Protein AF-A0A3A9VL64-F1 (afdb_monomer_lite)

Sequence (80 aa):
MIGCVPPGKRDPKRVMTKKEKSEMLNENGGKCEGCEKDITIDEAKGHHIKRHADGGPTTKENTAILCDGCHKEIHSKKKS

Radius of gyration: 12.91 Å; chains: 1; bounding box: 21×22×34 Å

pLDDT: mean 86.95, std 11.05, range [36.38, 94.5]

Foldseek 3Di:
DQAQDDPVLFAPDDDDDLVVLVVLCVVLVQAAPQPRDRDDSVQWDWDQCRHSSNRGYPDPVRTGTHGPVVNVVVVVVVPD

Structure (mmCIF, N/CA/C/O backbone):
data_AF-A0A3A9VL64-F1
#
_entry.id   AF-A0A3A9VL64-F1
#
loop_
_atom_site.group_PDB
_atom_site.id
_atom_site.type_symbol
_atom_site.label_atom_id
_atom_site.label_alt_id
_atom_site.label_comp_id
_atom_site.label_asym_id
_atom_site.label_entity_id
_atom_site.label_seq_id
_atom_site.pdbx_PDB_ins_code
_atom_site.Cartn_x
_atom_site.Cartn_y
_atom_site.Cartn_z
_atom_site.occupancy
_atom_site.B_iso_or_equiv
_atom_site.auth_seq_id
_atom_site.auth_comp_id
_atom_site.auth_asym_id
_atom_site.auth_atom_id
_atom_site.pdbx_PDB_model_num
ATOM 1 N N . MET A 1 1 ? -9.520 2.673 -19.211 1.00 51.44 1 MET A N 1
ATOM 2 C CA . MET A 1 1 ? -8.233 3.246 -19.662 1.00 51.44 1 MET A CA 1
ATOM 3 C C . MET A 1 1 ? -7.224 2.119 -19.795 1.00 51.44 1 MET A C 1
ATOM 5 O O . MET A 1 1 ? -7.059 1.363 -18.844 1.00 51.44 1 MET A O 1
ATOM 9 N N . ILE A 1 2 ? -6.612 1.978 -20.970 1.00 64.88 2 ILE A N 1
ATOM 10 C CA . ILE A 1 2 ? -5.489 1.060 -21.201 1.00 64.88 2 ILE A CA 1
ATOM 11 C C . ILE A 1 2 ? -4.253 1.731 -20.592 1.00 64.88 2 ILE A C 1
ATOM 13 O O . ILE A 1 2 ? -4.018 2.909 -20.842 1.00 64.88 2 ILE A O 1
ATOM 17 N N . GLY A 1 3 ? -3.532 1.029 -19.720 1.00 66.50 3 GLY A N 1
ATOM 18 C CA . GLY A 1 3 ? -2.305 1.561 -19.125 1.00 66.50 3 GLY A CA 1
ATOM 19 C C . GLY A 1 3 ? -1.201 1.717 -20.169 1.00 66.50 3 GLY A C 1
ATOM 20 O O . GLY A 1 3 ? -1.108 0.892 -21.077 1.00 66.50 3 GLY A O 1
ATOM 21 N N . CYS A 1 4 ? -0.363 2.745 -20.032 1.00 78.00 4 CYS A N 1
ATOM 22 C CA . CYS A 1 4 ? 0.672 3.059 -21.024 1.00 78.00 4 CYS A CA 1
ATOM 23 C C . CYS A 1 4 ? 1.790 2.006 -21.132 1.00 78.00 4 CYS A C 1
ATOM 25 O O . CYS A 1 4 ? 2.551 2.040 -22.096 1.00 78.00 4 CYS A O 1
ATOM 27 N N . VAL A 1 5 ? 1.906 1.066 -20.180 1.00 84.69 5 VAL A N 1
ATOM 28 C CA . VAL A 1 5 ? 2.913 -0.008 -20.237 1.00 84.69 5 VAL A CA 1
ATOM 29 C C . VAL A 1 5 ? 2.286 -1.409 -20.325 1.00 84.69 5 VAL A C 1
ATOM 31 O O . VAL A 1 5 ? 1.290 -1.707 -19.641 1.00 84.69 5 VAL A O 1
ATOM 34 N N . PRO A 1 6 ? 2.878 -2.313 -21.131 1.00 85.12 6 PRO A N 1
ATOM 35 C CA . PRO A 1 6 ? 2.420 -3.692 -21.233 1.00 85.12 6 PRO A CA 1
ATOM 36 C C . PRO A 1 6 ? 2.621 -4.438 -19.902 1.00 85.12 6 PRO A C 1
ATOM 38 O O . PRO A 1 6 ? 3.584 -4.150 -19.189 1.00 85.12 6 PRO A O 1
ATOM 41 N N . PRO A 1 7 ? 1.758 -5.416 -19.559 1.00 81.06 7 PRO A N 1
ATOM 42 C CA . PRO A 1 7 ? 1.804 -6.115 -18.271 1.00 81.06 7 PRO A CA 1
ATOM 43 C C . PRO A 1 7 ? 3.174 -6.695 -17.901 1.00 81.06 7 PRO A C 1
ATOM 45 O O . PRO A 1 7 ? 3.580 -6.567 -16.754 1.00 81.06 7 PRO A O 1
ATOM 48 N N . GLY A 1 8 ? 3.912 -7.252 -18.868 1.00 84.75 8 GLY A N 1
ATOM 49 C CA . GLY A 1 8 ? 5.238 -7.841 -18.635 1.00 84.75 8 GLY A CA 1
ATOM 50 C C . GLY A 1 8 ? 6.366 -6.839 -18.355 1.00 84.75 8 GLY A C 1
ATOM 51 O O . GLY A 1 8 ? 7.448 -7.254 -17.963 1.00 84.75 8 GLY A O 1
ATOM 52 N N . LYS A 1 9 ? 6.133 -5.533 -18.552 1.00 84.69 9 LYS A N 1
ATOM 53 C CA . LYS A 1 9 ? 7.085 -4.457 -18.210 1.00 84.69 9 LYS A CA 1
ATOM 54 C C . LYS A 1 9 ? 6.655 -3.649 -16.984 1.00 84.69 9 LYS A C 1
ATOM 56 O O . LYS A 1 9 ? 7.278 -2.638 -16.669 1.00 84.69 9 LYS A O 1
ATOM 61 N N . ARG A 1 10 ? 5.557 -4.036 -16.329 1.00 88.81 10 ARG A N 1
ATOM 62 C CA . ARG A 1 10 ? 5.122 -3.412 -15.075 1.00 88.81 10 ARG A CA 1
ATOM 63 C C . ARG A 1 10 ? 5.971 -3.931 -13.927 1.00 88.81 10 ARG A C 1
ATOM 65 O O . ARG A 1 10 ? 6.538 -5.016 -14.018 1.00 88.81 10 ARG A O 1
ATOM 72 N N . ASP A 1 11 ? 5.996 -3.172 -12.839 1.00 86.62 11 ASP A N 1
ATOM 73 C CA . ASP A 1 11 ? 6.573 -3.648 -11.588 1.00 86.62 11 ASP A CA 1
ATOM 74 C C . ASP A 1 11 ? 5.903 -4.985 -11.202 1.00 86.62 11 ASP A C 1
ATOM 76 O O . ASP A 1 11 ? 4.667 -5.045 -11.152 1.00 86.62 11 ASP A O 1
ATOM 80 N N . PRO A 1 12 ? 6.653 -6.082 -10.989 1.00 86.38 12 PRO A N 1
ATOM 81 C CA . PRO A 1 12 ? 6.062 -7.379 -10.650 1.00 86.38 12 PRO A CA 1
ATOM 82 C C . PRO A 1 12 ? 5.294 -7.318 -9.329 1.00 86.38 12 PRO A C 1
ATOM 84 O O . PRO A 1 12 ? 4.296 -8.016 -9.135 1.00 86.38 12 PRO A O 1
ATOM 87 N N . LYS A 1 13 ? 5.721 -6.430 -8.431 1.00 88.50 13 LYS A N 1
ATOM 88 C CA . LYS A 1 13 ? 4.988 -6.095 -7.223 1.00 88.50 13 LYS A CA 1
ATOM 89 C C . LYS A 1 13 ? 3.928 -5.054 -7.572 1.00 88.50 13 LYS A C 1
ATOM 91 O O . LYS A 1 13 ? 4.212 -4.013 -8.144 1.00 88.50 13 LYS A O 1
ATOM 96 N N . ARG A 1 14 ? 2.672 -5.330 -7.232 1.00 86.56 14 ARG A N 1
ATOM 97 C CA . ARG A 1 14 ? 1.582 -4.343 -7.347 1.00 86.56 14 ARG A CA 1
ATOM 98 C C . ARG A 1 14 ? 1.092 -3.858 -5.990 1.00 86.56 14 ARG A C 1
ATOM 100 O O . ARG A 1 14 ? 0.533 -2.776 -5.892 1.00 86.56 14 ARG A O 1
ATOM 107 N N . VAL A 1 15 ? 1.232 -4.675 -4.953 1.00 87.94 15 VAL A N 1
ATOM 108 C CA . VAL A 1 15 ? 0.657 -4.412 -3.632 1.00 87.94 15 VAL A CA 1
ATOM 109 C C . VAL A 1 15 ? 1.799 -4.254 -2.637 1.00 87.94 15 VAL A C 1
ATOM 111 O O . VAL A 1 15 ? 2.669 -5.121 -2.551 1.00 87.94 15 VAL A O 1
ATOM 114 N N . MET A 1 16 ? 1.803 -3.146 -1.893 1.00 85.75 16 MET A N 1
ATOM 115 C CA . MET A 1 16 ? 2.698 -2.994 -0.745 1.00 85.75 16 MET A CA 1
ATOM 116 C C . MET A 1 16 ? 2.344 -4.017 0.327 1.00 85.75 16 MET A C 1
ATOM 118 O O . MET A 1 16 ? 1.167 -4.285 0.586 1.00 85.75 16 MET A O 1
ATOM 122 N N . THR A 1 17 ? 3.365 -4.573 0.966 1.00 89.94 17 THR A N 1
ATOM 123 C CA . THR A 1 17 ? 3.174 -5.490 2.087 1.00 89.94 17 THR A CA 1
ATOM 124 C C . THR A 1 17 ? 2.522 -4.769 3.269 1.00 89.94 17 THR A C 1
ATOM 126 O O . THR A 1 17 ? 2.583 -3.543 3.389 1.00 89.94 17 THR A O 1
ATOM 129 N N . LYS A 1 18 ? 1.899 -5.532 4.176 1.00 88.62 18 LYS A N 1
ATOM 130 C CA . LYS A 1 18 ? 1.296 -4.965 5.394 1.00 88.62 18 LYS A CA 1
ATOM 131 C C . LYS A 1 18 ? 2.334 -4.214 6.239 1.00 88.62 18 LYS A C 1
ATOM 133 O O . LYS A 1 18 ? 2.015 -3.156 6.768 1.00 88.62 18 LYS A O 1
ATOM 138 N N . LYS A 1 19 ? 3.575 -4.720 6.287 1.00 90.19 19 LYS A N 1
ATOM 139 C CA . LYS A 1 19 ? 4.698 -4.080 6.985 1.00 90.19 19 LYS A CA 1
ATOM 140 C C . LYS A 1 19 ? 5.014 -2.702 6.399 1.00 90.19 19 LYS A C 1
ATOM 142 O O . LYS A 1 19 ? 4.979 -1.722 7.132 1.00 90.19 19 LYS A O 1
ATOM 147 N N . GLU A 1 20 ? 5.209 -2.608 5.085 1.00 90.75 20 GLU A N 1
ATOM 148 C CA . GLU A 1 20 ? 5.522 -1.323 4.446 1.00 90.75 20 GLU A CA 1
ATOM 149 C C . GLU A 1 20 ? 4.397 -0.299 4.636 1.00 90.75 20 GLU A C 1
ATOM 151 O O . GLU A 1 20 ? 4.665 0.864 4.916 1.00 90.75 20 GLU A O 1
ATOM 156 N N . LYS A 1 21 ? 3.131 -0.731 4.546 1.00 90.44 21 LYS A N 1
ATOM 157 C CA . LYS A 1 21 ? 1.992 0.146 4.846 1.00 90.44 21 LYS A CA 1
ATOM 158 C C . LYS A 1 21 ? 1.993 0.625 6.294 1.00 90.44 21 LYS A C 1
ATOM 160 O O . LYS A 1 21 ? 1.660 1.777 6.535 1.00 90.44 21 LYS A O 1
ATOM 165 N N . SER A 1 22 ? 2.333 -0.246 7.247 1.00 91.44 22 SER A N 1
ATOM 166 C CA . SER A 1 22 ? 2.386 0.130 8.664 1.00 91.44 22 SER A CA 1
ATOM 167 C C . SER A 1 22 ? 3.522 1.095 8.956 1.00 91.44 22 SER A C 1
ATOM 169 O O . SER A 1 22 ? 3.328 2.019 9.734 1.00 91.44 22 SER A O 1
ATOM 171 N N . GLU A 1 23 ? 4.666 0.929 8.288 1.00 92.75 23 GLU A N 1
ATOM 172 C CA . GLU A 1 23 ? 5.777 1.872 8.380 1.00 92.75 23 GLU A CA 1
ATOM 173 C C . GLU A 1 23 ? 5.355 3.239 7.846 1.00 92.75 23 GLU A C 1
ATOM 175 O O . GLU A 1 23 ? 5.447 4.207 8.584 1.00 92.75 23 GLU A O 1
ATOM 180 N N . MET A 1 24 ? 4.774 3.307 6.643 1.00 91.12 24 MET A N 1
ATOM 181 C CA . MET A 1 24 ? 4.303 4.574 6.069 1.00 91.12 24 MET A CA 1
ATOM 182 C C . MET A 1 24 ? 3.211 5.241 6.905 1.00 91.12 24 MET A C 1
ATOM 184 O O . MET A 1 24 ? 3.221 6.452 7.089 1.00 91.12 24 MET A O 1
ATOM 188 N N . LEU A 1 25 ? 2.266 4.456 7.426 1.00 92.00 25 LEU A N 1
ATOM 189 C CA . LEU A 1 25 ? 1.212 4.976 8.286 1.00 92.00 25 LEU A CA 1
ATOM 190 C C . LEU A 1 25 ? 1.798 5.553 9.580 1.00 92.00 25 LEU A C 1
ATOM 192 O O . LEU A 1 25 ? 1.383 6.625 10.004 1.00 92.00 25 LEU A O 1
ATOM 196 N N . ASN A 1 26 ? 2.771 4.872 10.188 1.00 91.88 26 ASN A N 1
ATOM 197 C CA . ASN A 1 26 ? 3.451 5.348 11.390 1.00 91.88 26 ASN A CA 1
ATOM 198 C C . ASN A 1 26 ? 4.335 6.576 11.108 1.00 91.88 26 ASN A C 1
ATOM 200 O O . ASN A 1 26 ? 4.336 7.518 11.894 1.00 91.88 26 ASN A O 1
ATOM 204 N N . GLU A 1 27 ? 5.034 6.594 9.969 1.00 90.88 27 GLU A N 1
ATOM 205 C CA . GLU A 1 27 ? 5.795 7.749 9.470 1.00 90.88 27 GLU A CA 1
ATOM 206 C C . GLU A 1 27 ? 4.880 8.969 9.270 1.00 90.88 27 GLU A C 1
ATOM 208 O O . GLU A 1 27 ? 5.277 10.089 9.580 1.00 90.88 27 GLU A O 1
ATOM 213 N N . ASN A 1 28 ? 3.630 8.748 8.851 1.00 86.94 28 ASN A N 1
ATOM 214 C CA . ASN A 1 28 ? 2.611 9.788 8.700 1.00 86.94 28 ASN A CA 1
ATOM 215 C C . ASN A 1 28 ? 1.807 10.070 9.989 1.00 86.94 28 ASN A C 1
ATOM 217 O O . ASN A 1 28 ? 0.715 10.638 9.946 1.00 86.94 28 ASN A O 1
ATOM 221 N N . GLY A 1 29 ? 2.298 9.619 11.149 1.00 91.06 29 GLY A N 1
ATOM 222 C CA . GLY A 1 29 ? 1.671 9.868 12.449 1.00 91.06 29 GLY A CA 1
ATOM 223 C C . GLY A 1 29 ? 0.315 9.185 12.652 1.00 91.06 29 GLY A C 1
ATOM 224 O O . GLY A 1 29 ? -0.479 9.652 13.461 1.00 91.06 29 GLY A O 1
ATOM 225 N N . GLY A 1 30 ? 0.027 8.110 11.914 1.00 91.94 30 GLY A N 1
ATOM 226 C CA . GLY A 1 30 ? -1.240 7.379 11.986 1.00 91.94 30 GLY A CA 1
ATOM 227 C C . GLY A 1 30 ? -2.376 8.005 11.177 1.00 91.94 30 GLY A C 1
ATOM 228 O O . GLY A 1 30 ? -3.528 7.615 11.354 1.00 91.94 30 GLY A O 1
ATOM 229 N N . LYS A 1 31 ? -2.078 8.967 10.296 1.00 94.25 31 LYS A N 1
ATOM 230 C CA . LYS A 1 31 ? -3.091 9.782 9.614 1.00 94.25 31 LYS A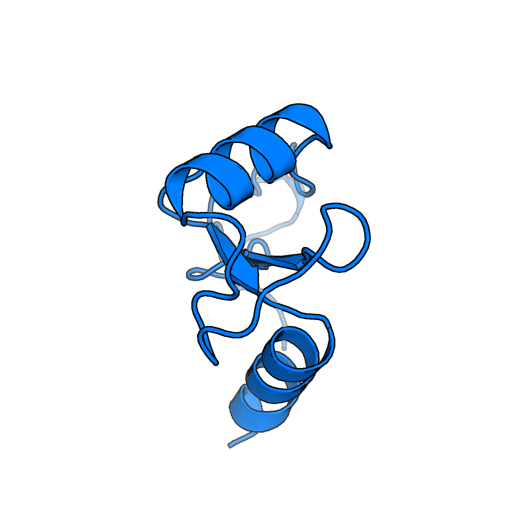 CA 1
ATOM 231 C C . LYS A 1 31 ? -3.178 9.505 8.117 1.00 94.25 31 LYS A C 1
ATOM 233 O O . LYS A 1 31 ? -2.242 9.024 7.485 1.00 94.25 31 LYS A O 1
ATOM 238 N N . CYS A 1 32 ? -4.331 9.816 7.535 1.00 93.69 32 CYS A N 1
ATOM 239 C CA . CYS A 1 32 ? -4.555 9.811 6.092 1.00 93.69 32 CYS A CA 1
ATOM 240 C C . CYS A 1 32 ? -3.862 11.012 5.430 1.00 93.69 32 CYS A C 1
ATOM 242 O O . CYS A 1 32 ? -4.137 12.145 5.809 1.00 93.69 32 CYS A O 1
ATOM 244 N N . GLU A 1 33 ? -3.073 10.810 4.373 1.00 91.00 33 GLU A N 1
ATOM 245 C CA . GLU A 1 33 ? -2.432 11.923 3.640 1.00 91.00 33 GLU A CA 1
ATOM 246 C C . GLU A 1 33 ? -3.425 12.818 2.871 1.00 91.00 33 GLU A C 1
ATOM 248 O O . GLU A 1 33 ? -3.089 13.928 2.476 1.00 91.00 33 GLU A O 1
ATOM 253 N N . GLY A 1 34 ? -4.655 12.347 2.636 1.00 89.75 34 GLY A N 1
ATOM 254 C CA . GLY A 1 34 ? -5.668 13.089 1.877 1.00 89.75 34 GLY A CA 1
ATOM 255 C C . GLY A 1 34 ? -6.655 13.892 2.726 1.00 89.75 34 GLY A C 1
ATOM 256 O O . GLY A 1 34 ? -7.226 14.859 2.231 1.00 89.75 34 GLY A O 1
ATOM 257 N N . CYS A 1 35 ? -6.904 13.479 3.971 1.00 92.69 35 CYS A N 1
ATOM 258 C CA . CYS A 1 35 ? -7.884 14.133 4.850 1.00 92.69 35 CYS A CA 1
ATOM 259 C C . CYS A 1 35 ? -7.444 14.258 6.311 1.00 92.69 35 CYS A C 1
ATOM 261 O O . CYS A 1 35 ? -8.255 14.656 7.142 1.00 92.69 35 CYS A O 1
ATOM 263 N N . GLU A 1 36 ? -6.207 13.864 6.628 1.00 92.44 36 GLU A N 1
ATOM 264 C CA . GLU A 1 36 ? -5.548 14.028 7.932 1.00 92.44 36 GLU A CA 1
ATOM 265 C C . GLU A 1 36 ? -6.242 13.343 9.121 1.00 92.44 36 GLU A C 1
ATOM 267 O O . GLU A 1 36 ? -5.843 13.520 10.270 1.00 92.44 36 GLU A O 1
ATOM 272 N N . LYS A 1 37 ? -7.258 12.515 8.858 1.00 92.88 37 LYS A N 1
ATOM 273 C CA . LYS A 1 37 ? -7.929 11.701 9.876 1.00 92.88 37 LYS A CA 1
ATOM 274 C C . LYS A 1 37 ? -7.046 10.544 10.311 1.00 92.88 37 LYS A C 1
ATOM 276 O O . LYS A 1 37 ? -6.410 9.914 9.464 1.00 92.88 37 LYS A O 1
ATOM 281 N N . ASP A 1 38 ? -7.086 10.233 11.599 1.00 94.38 38 ASP A N 1
ATOM 282 C CA . ASP A 1 38 ? -6.490 9.024 12.152 1.00 94.38 38 ASP A CA 1
ATOM 283 C C . ASP A 1 38 ? -7.142 7.787 11.525 1.00 94.38 38 ASP A C 1
ATOM 285 O O . ASP A 1 38 ? -8.369 7.667 11.481 1.00 94.38 38 ASP A O 1
ATOM 289 N N . ILE A 1 39 ? -6.314 6.888 10.999 1.00 94.50 39 ILE A N 1
ATOM 290 C CA . ILE A 1 39 ? -6.753 5.650 10.360 1.00 94.50 39 ILE A CA 1
ATOM 291 C C . ILE A 1 39 ? -5.932 4.473 10.851 1.00 94.50 39 ILE A C 1
ATOM 293 O O . ILE A 1 39 ? -4.745 4.579 11.154 1.00 94.50 39 ILE A O 1
ATOM 297 N N . THR A 1 40 ? -6.568 3.310 10.883 1.00 92.44 40 THR A N 1
ATOM 298 C CA . THR A 1 40 ? -5.885 2.061 11.215 1.00 92.44 40 THR A CA 1
ATOM 299 C C . THR A 1 40 ? -5.169 1.466 10.000 1.00 92.44 40 THR A C 1
ATOM 301 O O . THR A 1 40 ? -5.455 1.788 8.845 1.00 92.44 40 THR A O 1
ATOM 304 N N . ILE A 1 41 ? -4.247 0.530 10.243 1.00 90.00 41 ILE A N 1
ATOM 305 C CA . ILE A 1 41 ? -3.537 -0.189 9.173 1.00 90.00 41 ILE A CA 1
ATOM 306 C C . ILE A 1 41 ? -4.480 -0.955 8.228 1.00 90.00 41 ILE A C 1
ATOM 308 O O . ILE A 1 41 ? -4.159 -1.155 7.056 1.00 90.00 41 ILE A O 1
ATOM 312 N N . ASP A 1 42 ? -5.645 -1.380 8.717 1.00 89.44 42 ASP A N 1
ATOM 313 C CA . ASP A 1 42 ? -6.645 -2.095 7.921 1.00 89.44 42 ASP A CA 1
ATOM 314 C C . ASP A 1 42 ? -7.470 -1.136 7.032 1.00 89.44 42 ASP A C 1
ATOM 316 O O . ASP A 1 42 ? -7.882 -1.495 5.917 1.00 89.44 42 ASP A O 1
ATOM 320 N N . GLU A 1 43 ? -7.617 0.120 7.463 1.00 90.56 43 GLU A N 1
ATOM 321 C CA . GLU A 1 43 ? -8.213 1.214 6.686 1.00 90.56 43 GLU A CA 1
ATOM 322 C C . GLU A 1 43 ? -7.232 1.853 5.695 1.00 90.56 43 GLU A C 1
ATOM 324 O O . GLU A 1 43 ? -7.657 2.370 4.659 1.00 90.56 43 GLU A O 1
ATOM 329 N N . ALA A 1 44 ? -5.929 1.766 5.965 1.00 91.44 44 ALA A N 1
ATOM 330 C CA . ALA A 1 44 ? -4.870 2.296 5.118 1.00 91.44 44 ALA A CA 1
ATOM 331 C C . ALA A 1 44 ? -4.802 1.597 3.741 1.00 91.44 44 ALA A C 1
ATOM 333 O O . ALA A 1 44 ? -4.414 0.428 3.571 1.00 91.44 44 ALA A O 1
ATOM 334 N N . LYS A 1 45 ? -5.144 2.351 2.695 1.00 92.19 45 LYS A N 1
ATOM 335 C CA . LYS A 1 45 ? -5.026 1.964 1.286 1.00 92.19 45 LYS A CA 1
ATOM 336 C C . LYS A 1 45 ? -3.848 2.696 0.652 1.00 92.19 45 LYS A C 1
ATOM 338 O O . LYS A 1 45 ? -3.775 3.916 0.685 1.00 92.19 45 LYS A O 1
ATOM 343 N N . GLY A 1 46 ? -2.950 1.931 0.032 1.00 91.44 46 GLY A N 1
ATOM 344 C CA . GLY A 1 46 ? -1.879 2.491 -0.787 1.00 91.44 46 GLY A CA 1
ATOM 345 C C . GLY A 1 46 ? -2.422 2.905 -2.152 1.00 91.44 46 GLY A C 1
ATOM 346 O O . GLY A 1 46 ? -2.931 2.058 -2.889 1.00 91.44 46 GLY A O 1
ATOM 347 N N . HIS A 1 47 ? -2.318 4.188 -2.475 1.00 92.50 47 HIS A N 1
ATOM 348 C CA . HIS A 1 47 ? -2.641 4.763 -3.772 1.00 92.50 47 HIS A CA 1
ATOM 349 C C . HIS A 1 47 ? -1.365 5.011 -4.570 1.00 92.50 47 HIS A C 1
ATOM 351 O O . HIS A 1 47 ? -0.564 5.856 -4.181 1.00 92.50 47 HIS A O 1
ATOM 357 N N . HIS A 1 48 ? -1.181 4.346 -5.712 1.00 92.69 48 HIS A N 1
ATOM 358 C CA . HIS A 1 48 ? -0.069 4.693 -6.599 1.00 92.69 48 HIS A CA 1
ATOM 359 C C . HIS A 1 48 ? -0.267 6.085 -7.212 1.00 92.69 48 HIS A C 1
ATOM 361 O O . HIS A 1 48 ? -1.234 6.292 -7.951 1.00 92.69 48 HIS A O 1
ATOM 367 N N . ILE A 1 49 ? 0.670 7.005 -6.967 1.00 90.81 49 ILE A N 1
ATOM 368 C CA . ILE A 1 49 ? 0.663 8.373 -7.512 1.00 90.81 49 ILE A CA 1
ATOM 369 C C . ILE A 1 49 ? 0.754 8.309 -9.043 1.00 90.81 49 ILE A C 1
ATOM 371 O O . ILE A 1 49 ? -0.176 8.715 -9.753 1.00 90.81 49 ILE A O 1
ATOM 375 N N . LYS A 1 50 ? 1.827 7.696 -9.562 1.00 89.75 50 LYS A N 1
ATOM 376 C CA . LYS A 1 50 ? 1.901 7.193 -10.937 1.00 89.75 50 LYS A CA 1
ATOM 377 C C . LYS A 1 50 ? 1.303 5.797 -10.959 1.00 89.75 50 LYS A C 1
ATOM 379 O O . LYS A 1 50 ? 1.831 4.888 -10.322 1.00 89.75 50 LYS A O 1
ATOM 384 N N . ARG A 1 51 ? 0.210 5.606 -11.705 1.00 90.25 51 ARG A N 1
ATOM 385 C CA . ARG A 1 51 ? -0.507 4.323 -11.735 1.00 90.25 51 ARG A CA 1
ATOM 386 C C . ARG A 1 51 ? 0.443 3.194 -12.132 1.00 90.25 51 ARG A C 1
ATOM 388 O O . ARG A 1 51 ? 1.204 3.315 -13.091 1.00 90.25 51 ARG A O 1
ATOM 395 N N . HIS A 1 52 ? 0.304 2.049 -11.470 1.00 89.81 52 HIS A N 1
ATOM 396 C CA . HIS A 1 52 ? 1.021 0.818 -11.824 1.00 89.81 52 HIS A CA 1
ATOM 397 C C . HIS A 1 52 ? 0.846 0.436 -13.304 1.00 89.81 52 HIS A C 1
ATOM 399 O O . HIS A 1 52 ? 1.793 0.046 -13.983 1.00 89.81 52 HIS A O 1
ATOM 405 N N . ALA A 1 53 ? -0.359 0.652 -13.841 1.00 87.94 53 ALA A N 1
ATOM 406 C CA . ALA A 1 53 ? -0.681 0.399 -15.243 1.00 87.94 53 ALA A CA 1
ATOM 407 C C . ALA A 1 53 ? 0.104 1.283 -16.236 1.00 87.94 53 ALA A C 1
ATOM 409 O O . ALA A 1 53 ? 0.241 0.895 -17.394 1.00 87.94 53 ALA A O 1
ATOM 410 N N . ASP A 1 54 ? 0.643 2.421 -15.787 1.00 88.38 54 ASP A N 1
ATOM 411 C CA . ASP A 1 54 ? 1.498 3.326 -16.571 1.00 88.38 54 ASP A CA 1
ATOM 412 C C . ASP A 1 54 ? 2.989 3.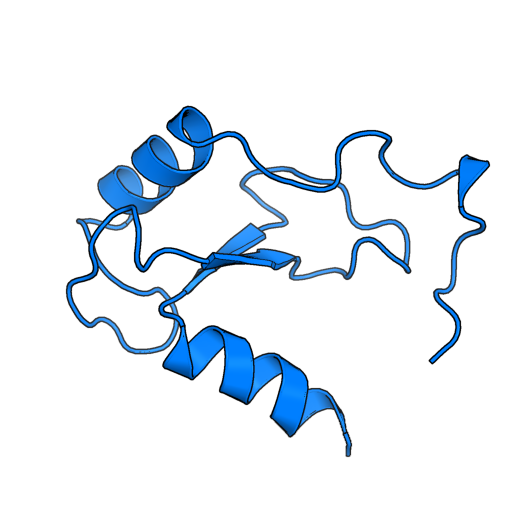176 -16.220 1.00 88.38 54 ASP A C 1
ATOM 414 O O . ASP A 1 54 ? 3.813 4.010 -16.595 1.00 88.38 54 ASP A O 1
ATOM 418 N N . GLY A 1 55 ? 3.348 2.127 -15.474 1.00 88.88 55 GLY A N 1
ATOM 419 C CA . GLY A 1 55 ? 4.730 1.828 -15.107 1.00 88.88 55 GLY A CA 1
ATOM 420 C C . GLY A 1 55 ? 5.195 2.587 -13.872 1.00 88.88 55 GLY A C 1
ATOM 421 O O . GLY A 1 55 ? 6.381 2.872 -13.741 1.00 88.88 55 GLY A O 1
ATOM 422 N N . GLY A 1 56 ? 4.271 2.975 -12.992 1.00 90.06 56 GLY A N 1
ATOM 423 C CA . GLY A 1 56 ? 4.626 3.424 -11.652 1.00 90.06 56 GLY A CA 1
ATOM 424 C C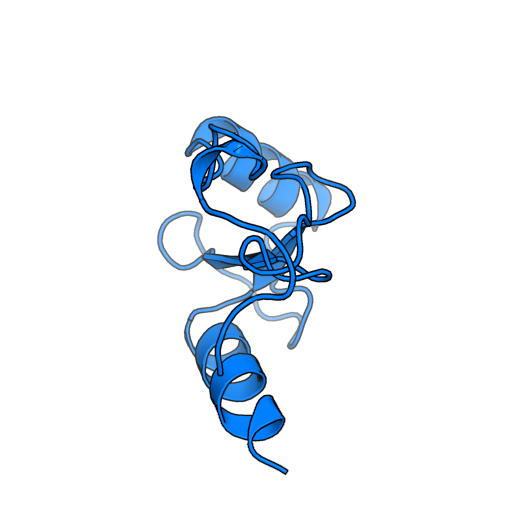 . GLY A 1 56 ? 5.098 2.250 -10.787 1.00 90.06 56 GLY A C 1
ATOM 425 O O . GLY A 1 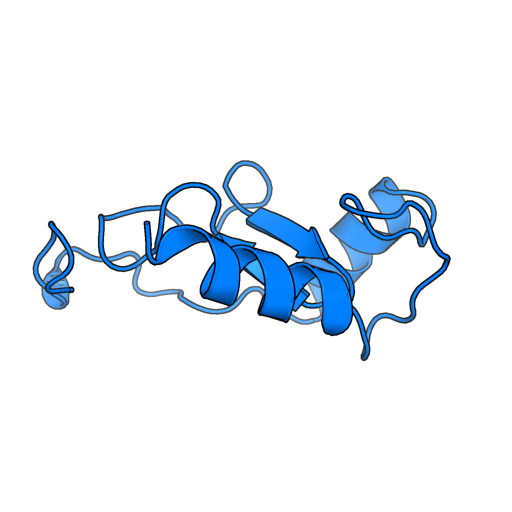56 ? 4.373 1.253 -10.708 1.00 90.06 56 GLY A O 1
ATOM 426 N N . PRO A 1 57 ? 6.280 2.338 -10.152 1.00 91.62 57 PRO A N 1
ATOM 427 C CA . PRO A 1 57 ? 6.785 1.281 -9.284 1.00 91.62 57 PRO A CA 1
ATOM 428 C C . PRO A 1 57 ? 6.029 1.252 -7.948 1.00 91.62 57 PRO A C 1
ATOM 430 O O . PRO A 1 57 ? 5.458 2.259 -7.521 1.00 91.62 57 PRO A O 1
ATOM 433 N N . THR A 1 58 ? 6.018 0.110 -7.265 1.00 92.38 58 THR A N 1
ATOM 434 C CA . THR A 1 58 ? 5.434 -0.027 -5.923 1.00 92.38 58 THR A CA 1
ATOM 435 C C . THR A 1 58 ? 6.484 0.314 -4.866 1.00 92.38 58 THR A C 1
ATOM 437 O O . THR A 1 58 ? 7.016 -0.569 -4.193 1.00 92.38 58 THR A O 1
ATOM 440 N N . THR A 1 59 ? 6.793 1.606 -4.738 1.00 91.38 59 THR A N 1
ATOM 441 C CA . THR A 1 59 ? 7.692 2.153 -3.706 1.00 91.38 59 THR A CA 1
ATOM 442 C C . THR A 1 59 ? 6.946 3.101 -2.775 1.00 91.38 59 THR A C 1
ATOM 444 O O . THR A 1 59 ? 5.840 3.547 -3.097 1.00 91.38 59 THR A O 1
ATOM 447 N N . LYS A 1 60 ? 7.555 3.419 -1.624 1.00 88.50 60 LYS A N 1
ATOM 448 C CA . LYS A 1 60 ? 7.023 4.421 -0.693 1.00 88.50 60 LYS A CA 1
ATOM 449 C C . LYS A 1 60 ? 6.872 5.785 -1.374 1.00 88.50 60 LYS A C 1
ATOM 451 O O . LYS A 1 60 ? 5.849 6.420 -1.192 1.00 88.50 60 LYS A O 1
ATOM 456 N N . GLU A 1 61 ? 7.814 6.200 -2.227 1.00 90.88 61 GLU A N 1
ATOM 457 C CA . GLU A 1 61 ? 7.732 7.523 -2.872 1.00 90.88 61 GLU A CA 1
ATOM 458 C C . GLU A 1 61 ? 6.633 7.613 -3.938 1.00 90.88 61 GLU A C 1
ATOM 460 O O . GLU A 1 61 ? 6.125 8.694 -4.215 1.00 90.88 61 GLU A O 1
ATOM 465 N N . ASN A 1 62 ? 6.261 6.487 -4.557 1.00 92.75 62 ASN A N 1
ATOM 466 C CA . ASN A 1 62 ? 5.188 6.442 -5.551 1.00 92.75 62 ASN A CA 1
ATOM 467 C C . ASN A 1 62 ? 3.848 5.973 -4.961 1.00 92.75 62 ASN A C 1
ATOM 469 O O . ASN A 1 62 ? 2.904 5.720 -5.713 1.00 92.75 62 ASN A O 1
ATOM 473 N N . THR A 1 63 ? 3.739 5.843 -3.639 1.00 92.81 63 THR A N 1
ATOM 474 C CA . THR A 1 63 ? 2.508 5.412 -2.974 1.00 92.81 63 THR A CA 1
ATOM 475 C C . THR A 1 63 ? 2.100 6.425 -1.916 1.00 92.81 63 THR A C 1
ATOM 477 O O . THR 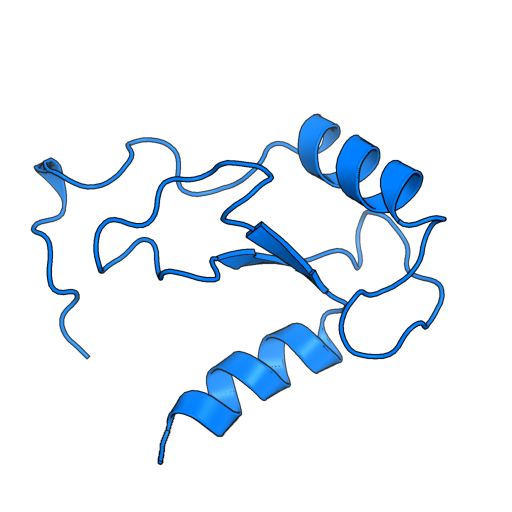A 1 63 ? 2.910 6.799 -1.089 1.00 92.81 63 THR A O 1
ATOM 480 N N . ALA A 1 64 ? 0.835 6.831 -1.908 1.00 92.31 64 ALA A N 1
ATOM 481 C CA . ALA A 1 64 ? 0.248 7.593 -0.809 1.00 92.31 64 ALA A CA 1
ATOM 482 C C . ALA A 1 64 ? -0.623 6.675 0.060 1.00 92.31 64 ALA A C 1
ATOM 484 O O . ALA A 1 64 ? -1.391 5.867 -0.474 1.00 92.31 64 ALA A O 1
ATOM 485 N N . ILE A 1 65 ? -0.534 6.785 1.383 1.00 93.75 65 ILE A N 1
ATOM 486 C CA . ILE A 1 65 ? -1.414 6.105 2.333 1.00 93.75 65 ILE A CA 1
ATOM 487 C C . ILE A 1 65 ? -2.658 6.953 2.580 1.00 93.75 65 ILE A C 1
ATOM 489 O O . ILE A 1 65 ? -2.634 8.021 3.190 1.00 93.75 65 ILE A O 1
ATOM 493 N N . LEU A 1 66 ? -3.788 6.429 2.117 1.00 94.38 66 LEU A N 1
ATOM 494 C CA . LEU A 1 66 ? -5.083 7.083 2.199 1.00 94.38 66 LEU A CA 1
ATOM 495 C C . LEU A 1 66 ? -6.098 6.201 2.914 1.00 94.38 66 LEU A C 1
ATOM 497 O O . LEU A 1 66 ? -6.031 4.974 2.860 1.00 94.38 66 LEU A O 1
ATOM 501 N N . CYS A 1 67 ? -7.094 6.832 3.524 1.00 94.19 67 CYS A N 1
ATOM 502 C CA . CYS A 1 67 ? -8.282 6.135 3.990 1.00 94.19 67 CYS A CA 1
ATOM 503 C C . CYS A 1 67 ? -9.104 5.610 2.801 1.00 94.19 67 CYS A C 1
ATOM 505 O O . CYS A 1 67 ? -8.971 6.085 1.667 1.00 94.19 67 CYS A O 1
ATOM 507 N N . ASP A 1 68 ? -9.993 4.650 3.056 1.00 91.69 68 ASP A N 1
ATOM 508 C CA . ASP A 1 68 ? -10.850 4.061 2.020 1.00 91.69 68 ASP A CA 1
ATOM 509 C C . ASP A 1 68 ? -11.687 5.116 1.267 1.00 91.69 68 ASP A C 1
ATOM 511 O O . ASP A 1 68 ? -11.811 5.052 0.042 1.00 91.69 68 ASP A O 1
ATOM 515 N N . GLY A 1 69 ? -12.176 6.135 1.984 1.00 92.50 69 GLY A N 1
ATOM 516 C CA . GLY A 1 69 ? -12.913 7.266 1.414 1.00 92.50 69 GLY A CA 1
ATOM 517 C C . GLY A 1 69 ? -12.079 8.064 0.412 1.00 92.50 69 GLY A C 1
ATOM 518 O O . GLY A 1 69 ? -12.426 8.115 -0.767 1.00 92.50 69 GLY A O 1
ATOM 519 N N . CYS A 1 70 ? -10.936 8.605 0.841 1.00 93.38 70 CYS A N 1
ATOM 520 C CA . CYS A 1 70 ? -10.053 9.386 -0.029 1.00 93.38 70 CYS A CA 1
ATOM 521 C C . CYS A 1 70 ? -9.516 8.551 -1.197 1.00 93.38 70 CYS A C 1
ATOM 523 O O . CYS A 1 70 ? -9.425 9.037 -2.323 1.00 93.38 70 CYS A O 1
ATOM 525 N N . HIS A 1 71 ? -9.212 7.271 -0.962 1.00 91.94 71 HIS A N 1
ATOM 526 C CA . HIS A 1 71 ? -8.778 6.368 -2.020 1.00 91.94 71 HIS A CA 1
ATOM 527 C C . HIS A 1 71 ? -9.856 6.215 -3.106 1.00 91.94 71 HIS A C 1
ATOM 529 O O . HIS A 1 71 ? -9.560 6.348 -4.296 1.00 91.94 71 HIS A O 1
ATOM 535 N N . LYS A 1 72 ? -11.116 5.984 -2.713 1.00 90.56 72 LYS A N 1
ATOM 536 C CA . LYS A 1 72 ? -12.257 5.924 -3.640 1.00 90.56 72 LYS A CA 1
ATOM 537 C C . LYS A 1 72 ? -12.478 7.253 -4.357 1.00 90.56 72 LYS A C 1
ATOM 539 O O . LYS A 1 72 ? -12.680 7.253 -5.570 1.00 90.56 72 LYS A O 1
ATOM 544 N N . GLU A 1 73 ? -12.406 8.371 -3.640 1.00 90.50 73 GLU A N 1
ATOM 545 C CA . GLU A 1 73 ? -12.578 9.703 -4.218 1.00 90.50 73 GLU A CA 1
ATOM 546 C C . GLU A 1 73 ? -11.551 10.002 -5.307 1.00 90.50 73 GLU A C 1
ATOM 548 O O . GLU A 1 73 ? -11.935 10.476 -6.371 1.00 90.50 73 GLU A O 1
ATOM 553 N N . ILE A 1 74 ? -10.269 9.693 -5.098 1.00 88.12 74 ILE A N 1
ATOM 554 C CA . ILE A 1 74 ? -9.229 9.954 -6.105 1.00 88.12 74 ILE A CA 1
ATOM 555 C C . ILE A 1 74 ? -9.433 9.093 -7.358 1.00 88.12 74 ILE A C 1
ATOM 557 O O . ILE A 1 74 ? -9.277 9.584 -8.479 1.00 88.12 74 ILE A O 1
ATOM 561 N N . HIS A 1 75 ? -9.824 7.823 -7.201 1.00 85.25 75 HIS A N 1
ATOM 562 C CA . HIS A 1 75 ? -10.165 6.969 -8.348 1.00 85.25 75 HIS A CA 1
ATOM 563 C C . HIS A 1 75 ? -11.450 7.412 -9.056 1.00 85.25 75 HIS A C 1
ATOM 565 O O . HIS A 1 75 ? -11.581 7.201 -10.261 1.00 85.25 75 HIS A O 1
ATOM 571 N N . SER A 1 76 ? -12.379 8.044 -8.335 1.00 83.25 76 SER A N 1
ATOM 572 C CA . SER A 1 76 ? -13.612 8.600 -8.898 1.00 83.25 76 SER A CA 1
ATOM 573 C C . SER A 1 76 ? -13.370 9.929 -9.628 1.00 83.25 76 SER A C 1
ATOM 575 O O . SER A 1 76 ? -13.850 10.111 -10.744 1.00 83.25 76 SER A O 1
ATOM 577 N N . LYS A 1 77 ? -12.567 10.834 -9.048 1.00 65.25 77 LYS A N 1
ATOM 578 C CA . LYS A 1 77 ? -12.266 12.173 -9.591 1.00 65.25 77 LYS A CA 1
ATOM 579 C C . LYS A 1 77 ? -11.373 12.139 -10.834 1.00 65.25 77 LYS A C 1
ATOM 581 O O . LYS A 1 77 ? -11.508 13.010 -11.682 1.00 65.25 77 LYS A O 1
ATOM 586 N N . LYS A 1 78 ? -10.531 11.113 -11.024 1.00 56.38 78 LYS A N 1
ATOM 587 C CA . LYS A 1 78 ? -9.747 10.911 -12.269 1.00 56.38 78 LYS A CA 1
ATOM 588 C C . LYS A 1 78 ? -10.598 10.498 -13.498 1.00 56.38 78 LYS A C 1
ATOM 590 O O . LYS A 1 78 ? -10.050 9.959 -14.460 1.00 56.38 78 LYS A O 1
ATOM 595 N N . LYS A 1 79 ? -11.923 10.707 -13.474 1.00 40.28 79 LYS A N 1
ATOM 596 C CA . LYS A 1 79 ? -12.851 10.479 -14.602 1.00 40.28 79 LYS A CA 1
ATOM 597 C C . LYS A 1 79 ? -13.217 11.740 -15.410 1.00 40.28 79 LYS A C 1
ATOM 599 O O . LYS A 1 79 ? -14.075 11.620 -16.282 1.00 40.28 79 LYS A O 1
ATOM 604 N N . SER A 1 80 ? -12.598 12.895 -15.159 1.00 36.38 80 SER A N 1
ATOM 605 C CA . SER A 1 80 ? -12.751 14.095 -16.003 1.00 36.38 80 SER A CA 1
ATOM 606 C C . SER A 1 80 ? -11.565 14.299 -16.927 1.00 36.38 80 SER A C 1
ATOM 608 O O . SER A 1 80 ? -10.422 14.122 -16.451 1.00 36.38 80 SER A O 1
#

Secondary structure (DSSP, 8-state):
---SS-GGGS-S--S--HHHHHHHHHHTTTB-TTT--B--TTT-EEEESS-GGGT--SSSTTEEEE-HHHHHHHHHH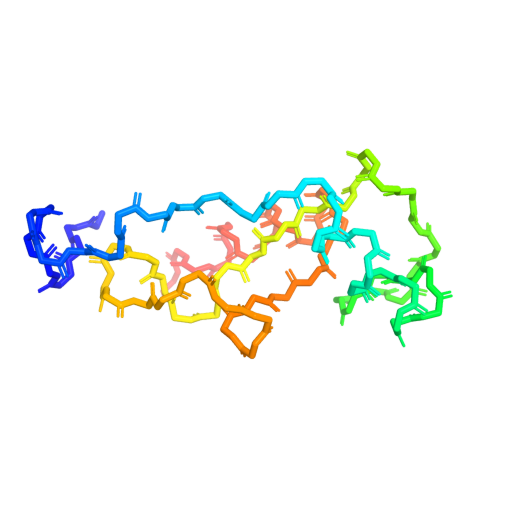TT-